Protein AF-A0A6A3AG65-F1 (afdb_monomer)

Secondary structure (DSSP, 8-state):
-HHHHHHHHHHHHHHHHHHHHHHHHHHHHHHHT---HHHHHHHS-TTT-HHHHHHHHHHHHHHHHHHHHHHHHHHH--GGG--HHHHHHHHHHHHHHHHHHHHH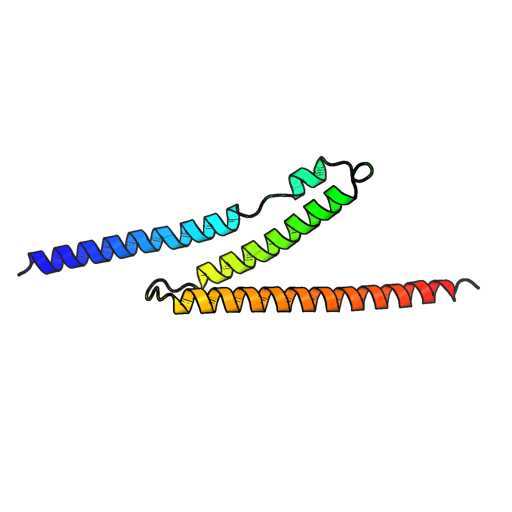HHHHHHHHHHHHHHHHHHHTTS--

Mean predicted aligned error: 12.89 Å

Foldseek 3Di:
DVVVVVVVVVVVVVVVVVVVVVLVVQLVVLVVQQDPLVVVLVPDDCVPCVPVNVVSVVSNVVSVVRSVLSNVLSVVDDPPDPDVVSVVVSVVVSVVCVVVVVVVVVVVVVVVVVVVVVVVVVVVVVPD

InterPro domains:
  IPR006153 Cation/H+ exchanger, transmembrane domain [PF00999] (18-119)
  IPR018422 Cation/H+ exchanger, CPA1 family [PTHR10110] (20-126)

Sequence (128 aa):
MPGYIQISSRFLVFKKISLLSFIPGMSLGAIFSVTDSVCTLQVLNQDETPLLCSAVFGEGVVNDATSILLFNAIQKFDLSHITPSIFMEFTGNFLHFFITSTLLGVGVGLISAYVIKKVYMGRHSTDR

Organism: Hibiscus syriacus (NCBI:txid106335)

pLDDT: mean 73.61, std 10.62, range [43.16, 93.38]

Structure (mmCIF, N/CA/C/O backbone):
data_AF-A0A6A3AG65-F1
#
_entry.id   AF-A0A6A3AG65-F1
#
loop_
_atom_site.group_PDB
_atom_site.id
_atom_site.type_symbol
_atom_site.label_atom_id
_atom_site.label_alt_id
_atom_site.label_comp_id
_atom_site.label_asym_id
_atom_site.label_entity_id
_atom_site.label_seq_id
_atom_site.pdbx_PDB_ins_code
_atom_site.Cartn_x
_atom_site.Cartn_y
_atom_site.Cartn_z
_atom_site.occupancy
_atom_site.B_iso_or_equiv
_atom_site.auth_seq_id
_atom_site.auth_comp_id
_atom_site.auth_asym_id
_atom_site.auth_atom_id
_atom_site.pdbx_PDB_model_num
ATOM 1 N N . MET A 1 1 ? 31.815 -10.549 -40.510 1.00 56.78 1 MET A N 1
ATOM 2 C CA . MET A 1 1 ? 30.463 -10.560 -39.904 1.00 56.78 1 MET A CA 1
ATOM 3 C C . MET A 1 1 ? 30.316 -11.214 -38.504 1.00 56.78 1 MET A C 1
ATOM 5 O O . MET A 1 1 ? 29.204 -11.153 -37.998 1.00 56.78 1 MET A O 1
ATOM 9 N N . PRO A 1 2 ? 31.351 -11.737 -37.795 1.00 60.91 2 PRO A N 1
ATOM 10 C CA . PRO A 1 2 ? 31.157 -12.285 -36.435 1.00 60.91 2 PRO A CA 1
ATOM 11 C C . PRO A 1 2 ? 31.127 -11.228 -35.309 1.00 60.91 2 PRO A C 1
ATOM 13 O O . PRO A 1 2 ? 30.499 -11.443 -34.276 1.00 60.91 2 PRO A O 1
ATOM 16 N N . GLY A 1 3 ? 31.747 -10.056 -35.505 1.00 61.03 3 GLY A N 1
ATOM 17 C CA . GLY A 1 3 ? 31.817 -9.011 -34.470 1.00 61.03 3 GLY A CA 1
ATOM 18 C C . GLY A 1 3 ? 30.464 -8.386 -34.102 1.00 61.03 3 GLY A C 1
ATOM 19 O O . GLY A 1 3 ? 30.226 -8.084 -32.937 1.00 61.03 3 GLY A O 1
ATOM 20 N N . TYR A 1 4 ? 29.549 -8.251 -35.067 1.00 61.72 4 TYR A N 1
ATOM 21 C CA . TYR A 1 4 ? 28.233 -7.631 -34.850 1.00 61.72 4 TYR A CA 1
ATOM 22 C C . TYR A 1 4 ? 27.314 -8.506 -33.983 1.00 61.72 4 TYR A C 1
ATOM 24 O O . TYR A 1 4 ? 26.626 -8.011 -33.092 1.00 61.72 4 TYR A O 1
ATOM 32 N N . ILE A 1 5 ? 27.372 -9.824 -34.195 1.00 64.56 5 ILE A N 1
ATOM 33 C CA . ILE A 1 5 ? 26.617 -10.819 -33.423 1.00 64.56 5 ILE A CA 1
ATOM 34 C C . ILE A 1 5 ? 27.101 -10.817 -31.966 1.00 64.56 5 ILE A C 1
ATOM 36 O O . ILE A 1 5 ? 26.293 -10.809 -31.043 1.00 64.56 5 ILE A O 1
ATOM 40 N N . GLN A 1 6 ? 28.415 -10.717 -31.743 1.00 68.75 6 GLN A N 1
ATOM 41 C CA . GLN A 1 6 ? 28.988 -10.686 -30.396 1.00 68.75 6 GLN A CA 1
ATOM 42 C C . GLN A 1 6 ? 28.627 -9.408 -29.618 1.00 68.75 6 GLN A C 1
ATOM 44 O O . GLN A 1 6 ? 28.347 -9.477 -28.422 1.00 68.75 6 GLN A O 1
ATOM 49 N N . ILE A 1 7 ? 28.588 -8.248 -30.282 1.00 70.56 7 ILE A N 1
ATOM 50 C CA . ILE A 1 7 ? 28.181 -6.972 -29.665 1.00 70.56 7 ILE A CA 1
ATOM 51 C C . ILE A 1 7 ? 26.685 -6.994 -29.315 1.00 70.56 7 ILE A C 1
ATOM 53 O O . ILE A 1 7 ? 26.313 -6.602 -28.209 1.00 70.56 7 ILE A O 1
ATOM 57 N N . SER A 1 8 ? 25.840 -7.518 -30.209 1.00 73.50 8 SER A N 1
ATOM 58 C CA . SER A 1 8 ? 24.395 -7.645 -29.976 1.00 73.50 8 SER A CA 1
ATOM 59 C C . SER A 1 8 ? 24.080 -8.589 -28.805 1.00 73.50 8 SER A C 1
ATOM 61 O O . SER A 1 8 ? 23.289 -8.247 -27.926 1.00 73.50 8 SER A O 1
ATOM 63 N N . SER A 1 9 ? 24.791 -9.718 -28.699 1.00 72.25 9 SER A N 1
ATOM 64 C CA . SER A 1 9 ? 24.675 -10.644 -27.563 1.00 72.25 9 SER A CA 1
ATOM 65 C C . SER A 1 9 ? 25.093 -10.009 -26.234 1.00 72.25 9 SER A C 1
ATOM 67 O O . SER A 1 9 ? 24.409 -10.180 -25.226 1.00 72.25 9 SER A O 1
ATOM 69 N N . ARG A 1 10 ? 26.183 -9.229 -26.211 1.00 75.75 10 ARG A N 1
ATOM 70 C CA . ARG A 1 10 ? 26.626 -8.520 -24.994 1.00 75.75 10 ARG A CA 1
ATOM 71 C C . ARG A 1 10 ? 25.640 -7.435 -24.567 1.00 75.75 10 ARG A C 1
ATOM 73 O O . ARG A 1 10 ? 25.397 -7.280 -23.374 1.00 75.75 10 ARG A O 1
ATOM 80 N N . PHE A 1 11 ? 25.040 -6.730 -25.522 1.00 76.44 11 PHE A N 1
ATOM 81 C CA . PHE A 1 11 ? 24.007 -5.732 -25.251 1.00 76.44 11 PHE A CA 1
ATOM 82 C C . PHE A 1 11 ? 22.725 -6.366 -24.693 1.00 76.44 11 PHE A C 1
ATOM 84 O O . PHE A 1 11 ? 22.152 -5.864 -23.727 1.00 76.44 11 PHE A O 1
ATOM 91 N N . LEU A 1 12 ? 22.308 -7.511 -25.238 1.00 74.06 12 LEU A N 1
ATOM 92 C CA . LEU A 1 12 ? 21.144 -8.255 -24.753 1.00 74.06 12 LEU A CA 1
ATOM 93 C C . LEU A 1 12 ? 21.361 -8.802 -23.335 1.00 74.06 12 LEU A C 1
ATOM 95 O O . LEU A 1 12 ? 20.467 -8.710 -22.496 1.00 74.06 12 LEU A O 1
ATOM 99 N N . VAL A 1 13 ? 22.564 -9.302 -23.040 1.00 78.19 13 VAL A N 1
ATOM 100 C CA . VAL A 1 13 ? 22.952 -9.729 -21.687 1.00 78.19 13 VAL A CA 1
ATOM 101 C C . VAL A 1 13 ? 22.964 -8.543 -20.720 1.00 78.19 13 VAL A C 1
ATOM 103 O O . VAL A 1 13 ? 22.401 -8.653 -19.637 1.00 78.19 13 VAL A O 1
ATOM 106 N N . PHE A 1 14 ? 23.516 -7.392 -21.113 1.00 78.69 14 PHE A N 1
ATOM 107 C CA . PHE A 1 14 ? 23.516 -6.185 -20.279 1.00 78.69 14 PHE A CA 1
ATOM 108 C C . PHE A 1 14 ? 22.096 -5.684 -19.980 1.00 78.69 14 PHE A C 1
ATOM 110 O O . PHE A 1 14 ? 21.767 -5.415 -18.826 1.00 78.69 14 PHE A O 1
ATOM 117 N N . LYS A 1 15 ? 21.221 -5.643 -20.995 1.00 72.94 15 LYS A N 1
ATOM 118 C CA . LYS A 1 15 ? 19.804 -5.293 -20.823 1.00 72.94 15 LYS A CA 1
ATOM 119 C C . LYS A 1 15 ? 19.101 -6.276 -19.885 1.00 72.94 15 LYS A C 1
ATOM 121 O O . LYS A 1 15 ? 18.355 -5.849 -19.012 1.00 72.94 15 LYS A O 1
ATOM 126 N N . LYS A 1 16 ? 19.376 -7.577 -20.016 1.00 71.00 16 LYS A N 1
ATOM 127 C CA . LYS A 1 16 ? 18.804 -8.617 -19.151 1.00 71.00 16 LYS A CA 1
ATOM 128 C C . LYS A 1 16 ? 19.286 -8.497 -17.701 1.00 71.00 16 LYS A C 1
ATOM 130 O O . LYS A 1 16 ? 18.470 -8.631 -16.800 1.00 71.00 16 LYS A O 1
ATOM 135 N N . ILE A 1 17 ? 20.568 -8.204 -17.474 1.00 74.88 17 ILE A N 1
ATOM 136 C CA . ILE A 1 17 ? 21.135 -7.989 -16.130 1.00 74.88 17 ILE A CA 1
ATOM 137 C C . ILE A 1 17 ? 20.544 -6.726 -15.496 1.00 74.88 17 ILE A C 1
ATOM 139 O O . ILE A 1 17 ? 20.084 -6.773 -14.362 1.00 74.88 17 ILE A O 1
ATOM 143 N N . SER A 1 18 ? 20.486 -5.619 -16.240 1.00 69.19 18 SER A N 1
ATOM 144 C CA . SER A 1 18 ? 19.914 -4.358 -15.755 1.00 69.19 18 SER A CA 1
ATOM 145 C C . SER A 1 18 ? 18.440 -4.504 -15.361 1.00 69.19 18 SER A C 1
ATOM 147 O O . SER A 1 18 ? 18.022 -3.998 -14.323 1.00 69.19 18 SER A O 1
ATOM 149 N N . LEU A 1 19 ? 17.669 -5.258 -16.145 1.00 67.81 19 LEU A N 1
ATOM 150 C CA . LEU A 1 19 ? 16.248 -5.510 -15.914 1.00 67.81 19 LEU A CA 1
ATOM 151 C C . LEU A 1 19 ? 16.021 -6.500 -14.753 1.00 67.81 19 LEU A C 1
ATOM 153 O O . LEU A 1 19 ? 15.128 -6.286 -13.933 1.00 67.81 19 LEU A O 1
ATOM 157 N N . LEU A 1 20 ? 16.892 -7.511 -14.611 1.00 69.12 20 LEU A N 1
ATOM 158 C CA . LEU A 1 20 ? 16.908 -8.427 -13.464 1.00 69.12 20 LEU A CA 1
ATOM 159 C C . LEU A 1 20 ? 17.241 -7.703 -12.147 1.00 69.12 20 LEU A C 1
ATOM 161 O O . LEU A 1 20 ? 16.729 -8.092 -11.105 1.00 69.12 20 LEU A O 1
ATOM 165 N N . SER A 1 21 ? 18.054 -6.644 -12.179 1.00 72.62 21 SER A N 1
ATOM 166 C CA . SER A 1 21 ? 18.361 -5.820 -11.000 1.00 72.62 21 SER A CA 1
ATOM 167 C C . SER A 1 21 ? 17.288 -4.770 -10.673 1.00 72.62 21 SER A C 1
ATOM 169 O O . SER A 1 21 ? 17.228 -4.305 -9.537 1.00 72.62 21 SER A O 1
ATOM 171 N N . PHE A 1 22 ? 16.419 -4.411 -11.624 1.00 77.19 22 PHE A N 1
ATOM 172 C CA . PHE A 1 22 ? 15.423 -3.345 -11.453 1.00 77.19 22 PHE A CA 1
ATOM 173 C C . PHE A 1 22 ? 14.149 -3.796 -10.713 1.00 77.19 22 PHE A C 1
ATOM 175 O O . PHE A 1 22 ? 13.701 -3.099 -9.803 1.00 77.19 22 PHE A O 1
ATOM 182 N N . ILE A 1 23 ? 13.595 -4.975 -11.038 1.00 74.06 23 ILE A N 1
ATOM 183 C CA . ILE A 1 23 ? 12.414 -5.536 -10.339 1.00 74.06 23 ILE A CA 1
ATOM 184 C C . ILE A 1 23 ? 12.648 -5.687 -8.827 1.00 74.06 23 ILE A C 1
ATOM 186 O O . ILE A 1 23 ? 11.802 -5.224 -8.055 1.00 74.06 23 ILE A O 1
ATOM 190 N N . PRO A 1 24 ? 13.776 -6.270 -8.366 1.00 77.00 24 PRO A N 1
ATOM 191 C CA . PRO A 1 24 ? 14.057 -6.380 -6.940 1.00 77.00 24 PRO A CA 1
ATOM 192 C C . PRO A 1 24 ? 14.178 -5.008 -6.279 1.00 77.00 24 PRO A C 1
ATOM 194 O O . PRO A 1 24 ? 13.670 -4.833 -5.180 1.00 77.00 24 PRO A O 1
ATOM 197 N N . GLY A 1 25 ? 14.789 -4.026 -6.955 1.00 79.00 25 GLY A N 1
ATOM 198 C CA . GLY A 1 25 ? 14.940 -2.663 -6.438 1.00 79.00 25 GLY A CA 1
ATOM 199 C C . GLY A 1 25 ? 13.603 -1.948 -6.229 1.00 79.00 25 GLY A C 1
ATOM 200 O O . GLY A 1 25 ? 13.381 -1.363 -5.172 1.00 79.00 25 GLY A O 1
ATOM 201 N N . MET A 1 26 ? 12.681 -2.047 -7.190 1.00 77.19 26 MET A N 1
ATOM 202 C CA . MET A 1 26 ? 11.329 -1.494 -7.033 1.00 77.19 26 MET A CA 1
ATOM 203 C C . MET A 1 26 ? 10.522 -2.232 -5.963 1.00 77.19 26 MET A C 1
ATOM 205 O O . MET A 1 26 ? 9.823 -1.597 -5.179 1.00 77.19 26 MET A O 1
ATOM 209 N N . SER A 1 27 ? 10.638 -3.559 -5.903 1.00 77.81 27 SER A N 1
ATOM 210 C CA . SER A 1 27 ? 9.938 -4.378 -4.907 1.00 77.81 27 SER A CA 1
ATOM 211 C C . SER A 1 27 ? 10.424 -4.075 -3.488 1.00 77.81 27 SER A C 1
ATOM 213 O O . SER A 1 27 ? 9.613 -3.897 -2.585 1.00 77.81 27 SER A O 1
ATOM 215 N N . LEU A 1 28 ? 11.742 -3.945 -3.301 1.00 80.75 28 LEU A N 1
ATOM 216 C CA . LEU A 1 28 ? 12.351 -3.488 -2.049 1.00 80.75 28 LEU A CA 1
ATOM 217 C C . LEU A 1 28 ? 11.894 -2.072 -1.698 1.00 80.75 28 LEU A C 1
ATOM 219 O O . LEU A 1 28 ? 11.555 -1.827 -0.549 1.00 80.75 28 LEU A O 1
ATOM 223 N N . GLY A 1 29 ? 11.826 -1.160 -2.671 1.00 78.94 29 GLY A N 1
ATOM 224 C CA . GLY A 1 29 ? 11.296 0.189 -2.463 1.00 78.94 29 GLY A CA 1
ATOM 225 C C . GLY A 1 29 ? 9.838 0.197 -1.996 1.00 78.94 29 GLY A C 1
ATOM 226 O O . GLY A 1 29 ? 9.502 0.940 -1.083 1.00 78.94 29 GLY A O 1
ATOM 227 N N . ALA A 1 30 ? 8.987 -0.666 -2.559 1.00 78.88 30 ALA A N 1
ATOM 228 C CA . ALA A 1 30 ? 7.596 -0.812 -2.128 1.00 78.88 30 ALA A CA 1
ATOM 229 C C . ALA A 1 30 ? 7.478 -1.346 -0.691 1.00 78.88 30 ALA A C 1
ATOM 231 O O . ALA A 1 30 ? 6.648 -0.858 0.070 1.00 78.88 30 ALA A O 1
ATOM 232 N N . ILE A 1 31 ? 8.332 -2.301 -0.309 1.00 78.94 31 ILE A N 1
ATOM 233 C CA . ILE A 1 31 ? 8.388 -2.843 1.057 1.00 78.94 31 ILE A CA 1
ATOM 234 C C . ILE A 1 31 ? 8.911 -1.782 2.041 1.00 78.94 31 ILE A C 1
ATOM 236 O O . ILE A 1 31 ? 8.321 -1.577 3.095 1.00 78.94 31 ILE A O 1
ATOM 240 N N . PHE A 1 32 ? 9.986 -1.069 1.694 1.00 76.88 32 PHE A N 1
ATOM 241 C CA . PHE A 1 32 ? 10.581 -0.030 2.546 1.00 76.88 32 PHE A CA 1
ATOM 242 C C . PHE A 1 32 ? 9.778 1.274 2.603 1.00 76.88 32 PHE A C 1
ATOM 244 O O . PHE A 1 32 ? 10.006 2.082 3.498 1.00 76.88 32 PHE A O 1
ATOM 251 N N . SER A 1 33 ? 8.845 1.494 1.675 1.00 77.62 33 SER A N 1
ATOM 252 C CA . SER A 1 33 ? 7.922 2.633 1.721 1.00 77.62 33 SER A CA 1
ATOM 253 C C . SER A 1 33 ? 6.909 2.528 2.869 1.00 77.62 33 SER A C 1
ATOM 255 O O . SER A 1 33 ? 6.225 3.513 3.157 1.00 77.62 33 SER A O 1
ATOM 257 N N . VAL A 1 34 ? 6.803 1.365 3.522 1.00 75.38 34 VAL A N 1
ATOM 258 C CA . VAL A 1 34 ? 6.013 1.213 4.744 1.00 75.38 34 VAL A CA 1
ATOM 259 C C . VAL A 1 34 ? 6.710 1.952 5.887 1.00 75.38 34 VAL A C 1
ATOM 261 O O . VAL A 1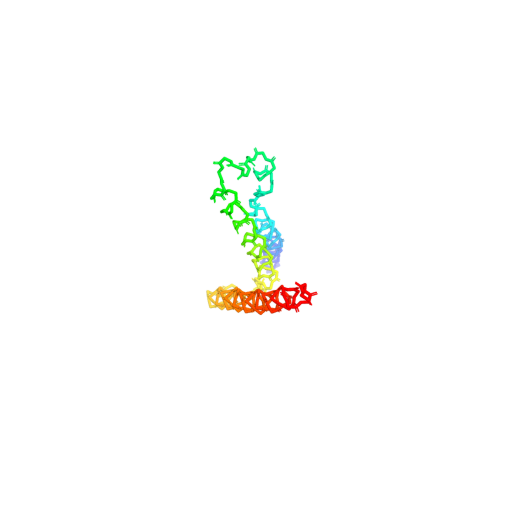 34 ? 7.748 1.521 6.384 1.00 75.38 34 VAL A O 1
ATOM 264 N N . THR A 1 35 ? 6.142 3.080 6.305 1.00 65.69 35 THR A N 1
ATOM 265 C CA . THR A 1 35 ? 6.493 3.780 7.540 1.00 65.69 35 THR A CA 1
ATOM 266 C C . THR A 1 35 ? 5.977 2.977 8.728 1.00 65.69 35 THR A C 1
ATOM 268 O O . THR A 1 35 ? 4.778 2.730 8.849 1.00 65.69 35 THR A O 1
ATOM 271 N N . ASP A 1 36 ? 6.886 2.555 9.610 1.00 61.06 36 ASP A N 1
ATOM 272 C CA . ASP A 1 36 ? 6.527 1.867 10.849 1.00 61.06 36 ASP A CA 1
ATOM 273 C C . ASP A 1 36 ? 5.928 2.866 11.849 1.00 61.06 36 ASP A C 1
ATOM 275 O O . ASP A 1 36 ? 6.626 3.531 12.619 1.00 61.06 36 ASP A O 1
ATOM 279 N N . SER A 1 37 ? 4.603 2.980 11.809 1.00 66.62 37 SER A N 1
ATOM 280 C CA . SER A 1 37 ? 3.816 3.806 12.719 1.00 66.62 37 SER A CA 1
ATOM 281 C C . SER A 1 37 ? 3.596 3.134 14.090 1.00 66.62 37 SER A C 1
ATOM 283 O O . SER A 1 37 ? 3.151 3.783 15.042 1.00 66.62 37 SER A O 1
ATOM 285 N N . VAL A 1 38 ? 3.972 1.851 14.239 1.00 61.00 38 VAL A N 1
ATOM 286 C CA . VAL A 1 38 ? 3.867 1.074 15.489 1.00 61.00 38 VAL A CA 1
ATOM 287 C C . VAL A 1 38 ? 4.908 1.543 16.502 1.00 61.00 38 VAL A C 1
ATOM 289 O O . VAL A 1 38 ? 4.592 1.694 17.683 1.00 61.00 38 VAL A O 1
ATOM 292 N N . CYS A 1 39 ? 6.120 1.862 16.041 1.00 61.72 39 CYS A N 1
ATOM 293 C CA . CYS A 1 39 ? 7.166 2.463 16.874 1.00 61.72 39 CYS A CA 1
ATOM 294 C C . CYS A 1 39 ? 6.718 3.815 17.468 1.00 61.72 39 CYS A C 1
ATOM 296 O O . CYS A 1 39 ? 6.995 4.122 18.627 1.00 61.72 39 CYS A O 1
ATOM 298 N N . THR A 1 40 ? 5.950 4.605 16.711 1.00 59.03 40 THR A N 1
ATOM 299 C CA . THR A 1 40 ? 5.417 5.895 17.177 1.00 59.03 40 THR A CA 1
ATOM 300 C C . THR A 1 40 ? 4.263 5.717 18.167 1.00 59.03 40 THR A C 1
ATOM 302 O O . THR A 1 40 ? 4.179 6.448 19.152 1.00 59.03 40 THR A O 1
ATOM 305 N N . LEU A 1 41 ? 3.405 4.716 17.954 1.00 56.81 41 LEU A N 1
ATOM 306 C CA . LEU A 1 41 ? 2.275 4.394 18.834 1.00 56.81 41 LEU A CA 1
ATOM 307 C C . LEU A 1 41 ? 2.690 3.888 20.221 1.00 56.81 41 LEU A C 1
ATOM 309 O O . LEU A 1 41 ? 1.962 4.115 21.180 1.00 56.81 41 LEU A O 1
ATOM 313 N N . GLN A 1 42 ? 3.844 3.229 20.350 1.00 60.47 42 GLN A N 1
ATOM 314 C CA . GLN A 1 42 ? 4.346 2.735 21.642 1.00 60.47 42 GLN A CA 1
ATOM 315 C C . GLN A 1 42 ? 4.914 3.839 22.547 1.00 60.47 42 GLN A C 1
ATOM 317 O O . GLN A 1 42 ? 5.023 3.645 23.756 1.00 60.47 42 GLN A O 1
ATOM 322 N N . VAL A 1 43 ? 5.285 4.983 21.969 1.00 60.53 43 VAL A N 1
ATOM 323 C CA . VAL A 1 43 ? 5.854 6.135 22.690 1.00 60.53 43 VAL A CA 1
ATOM 324 C C . VAL A 1 43 ? 4.803 7.225 22.932 1.00 60.53 43 VAL A C 1
ATOM 326 O O . VAL A 1 43 ? 4.950 8.032 23.849 1.00 60.53 43 VAL A O 1
ATOM 329 N N . LEU A 1 44 ? 3.734 7.256 22.132 1.00 60.50 44 LEU A N 1
ATOM 330 C CA . LEU A 1 44 ? 2.680 8.257 22.243 1.00 60.50 44 LEU A CA 1
ATOM 331 C C . LEU A 1 44 ? 1.651 7.866 23.313 1.00 60.50 44 LEU A C 1
ATOM 333 O O . LEU A 1 44 ? 1.076 6.782 23.283 1.00 60.50 44 LEU A O 1
ATOM 337 N N . ASN A 1 45 ? 1.385 8.778 24.247 1.00 61.53 45 ASN A N 1
ATOM 338 C CA . ASN A 1 45 ? 0.425 8.548 25.321 1.00 61.53 45 ASN A CA 1
ATOM 339 C C . ASN A 1 45 ? -1.015 8.719 24.792 1.00 61.53 45 ASN A C 1
ATOM 341 O O . ASN A 1 45 ? -1.414 9.821 24.400 1.00 61.53 45 ASN A O 1
ATOM 345 N N . GLN A 1 46 ? -1.787 7.627 24.755 1.00 58.94 46 GLN A N 1
ATOM 346 C CA . GLN A 1 46 ? -3.148 7.583 24.190 1.00 58.94 46 GLN A CA 1
ATOM 347 C C . GLN A 1 46 ? -4.139 8.529 24.885 1.00 58.94 46 GLN A C 1
ATOM 349 O O . GLN A 1 46 ? -5.079 8.998 24.241 1.00 58.94 46 GLN A O 1
ATOM 354 N N . ASP A 1 47 ? -3.894 8.851 26.155 1.00 59.28 47 ASP A N 1
ATOM 355 C CA . ASP A 1 47 ? -4.759 9.711 26.966 1.00 59.28 47 ASP A CA 1
ATOM 356 C C . ASP A 1 47 ? -4.549 11.215 26.712 1.00 59.28 47 ASP A C 1
ATOM 358 O O . ASP A 1 47 ? -5.468 12.005 26.917 1.00 59.28 47 ASP A O 1
ATOM 362 N N . GLU A 1 48 ? -3.376 11.631 26.217 1.00 61.97 48 GLU A N 1
ATOM 363 C CA . GLU A 1 48 ? -3.083 13.051 25.956 1.00 61.97 48 GLU A CA 1
ATOM 364 C C . GLU A 1 48 ? -3.405 13.474 24.512 1.00 61.97 48 GLU A C 1
ATOM 366 O O . GLU A 1 48 ? -3.801 14.617 24.277 1.00 61.97 48 GLU A O 1
ATOM 371 N N . THR A 1 49 ? -3.267 12.574 23.525 1.00 67.56 49 THR A N 1
ATOM 372 C CA . THR A 1 49 ? -3.478 12.896 22.094 1.00 67.56 49 THR A CA 1
ATOM 373 C C . THR A 1 49 ? -4.218 11.792 21.307 1.00 67.56 49 THR A C 1
ATOM 375 O O . THR A 1 49 ? -3.681 11.211 20.357 1.00 67.56 49 THR A O 1
ATOM 378 N N . PRO A 1 50 ? -5.503 11.522 21.615 1.00 69.12 50 PRO A N 1
ATOM 379 C CA . PRO A 1 50 ? -6.266 10.415 21.017 1.00 69.12 50 PRO A CA 1
ATOM 380 C C . PRO A 1 50 ? -6.446 10.529 19.492 1.00 69.12 50 PRO A C 1
ATOM 382 O O . PRO A 1 50 ? -6.535 9.520 18.785 1.00 69.12 50 PRO A O 1
ATOM 385 N N . LEU A 1 51 ? -6.460 11.756 18.962 1.00 72.12 51 LEU A N 1
ATOM 386 C CA . LEU A 1 51 ? -6.562 12.021 17.524 1.00 72.12 51 LEU A CA 1
ATOM 387 C C . LEU A 1 51 ? -5.291 11.613 16.766 1.00 72.12 51 LEU A C 1
ATOM 389 O O . LEU A 1 51 ? -5.396 11.006 15.701 1.00 72.12 51 LEU A O 1
ATOM 393 N N . LEU A 1 52 ? -4.104 11.893 17.320 1.00 69.88 52 LEU A N 1
ATOM 394 C CA . LEU A 1 52 ? -2.836 11.501 16.696 1.00 69.88 52 LEU A CA 1
ATOM 395 C C . LEU A 1 52 ? -2.662 9.984 16.741 1.00 69.88 52 LEU A C 1
ATOM 397 O O . LEU A 1 52 ? -2.315 9.387 15.729 1.00 69.88 52 LEU A O 1
ATOM 401 N N . CYS A 1 53 ? -2.982 9.349 17.870 1.00 72.81 53 CYS A N 1
ATOM 402 C CA . CYS A 1 53 ? -2.944 7.894 17.983 1.00 72.81 53 CYS A CA 1
ATOM 403 C C . CYS A 1 53 ? -3.847 7.208 16.940 1.00 72.81 53 CYS A C 1
ATOM 405 O O . CYS A 1 53 ? -3.436 6.247 16.292 1.00 72.81 53 CYS A O 1
ATOM 407 N N . SER A 1 54 ? -5.064 7.721 16.735 1.00 77.94 54 SER A N 1
ATOM 408 C CA . SER A 1 54 ? -6.000 7.161 15.751 1.00 77.94 54 SER A CA 1
ATOM 409 C C . SER A 1 54 ? -5.533 7.380 14.308 1.00 77.94 54 SER A C 1
ATOM 411 O O . SER A 1 54 ? -5.681 6.493 13.469 1.00 77.94 54 SER A O 1
ATOM 413 N N . ALA A 1 55 ? -4.945 8.543 14.016 1.00 79.56 55 ALA A N 1
ATOM 414 C CA . ALA A 1 55 ? -4.413 8.862 12.695 1.00 79.56 55 ALA A CA 1
ATOM 415 C C . ALA A 1 55 ? -3.181 8.013 12.342 1.00 79.56 55 ALA A C 1
ATOM 417 O O . ALA A 1 55 ? -3.137 7.448 11.256 1.00 79.56 55 ALA A O 1
ATOM 418 N N . VAL A 1 56 ? -2.228 7.862 13.267 1.00 80.56 56 VAL A N 1
ATOM 419 C CA . VAL A 1 56 ? -0.997 7.062 13.103 1.00 80.56 56 VAL A CA 1
ATOM 420 C C . VAL A 1 56 ? -1.318 5.566 12.971 1.00 80.56 56 VAL A C 1
ATOM 422 O O . VAL A 1 56 ? -0.708 4.857 12.167 1.00 80.56 56 VAL A O 1
ATOM 425 N N . PHE A 1 57 ? -2.332 5.080 13.698 1.00 78.31 57 PHE A N 1
ATOM 426 C CA . PHE A 1 57 ? -2.870 3.731 13.503 1.00 78.31 57 PHE A CA 1
ATOM 427 C C . PHE A 1 57 ? -3.484 3.566 12.108 1.00 78.31 57 PHE A C 1
ATOM 429 O O . PHE A 1 57 ? -3.183 2.602 11.405 1.00 78.31 57 PHE A O 1
ATOM 436 N N . GLY A 1 58 ? -4.312 4.525 11.685 1.00 78.81 58 GLY A N 1
ATOM 437 C CA . GLY A 1 58 ? -4.913 4.528 10.353 1.00 78.81 58 GLY A CA 1
ATOM 438 C C . GLY A 1 58 ? -3.871 4.562 9.233 1.00 78.81 58 GLY A C 1
ATOM 439 O O . GLY A 1 58 ? -3.984 3.796 8.280 1.00 78.81 58 GLY A O 1
ATOM 440 N N . GLU A 1 59 ? -2.838 5.395 9.368 1.00 81.69 59 GLU A N 1
ATOM 441 C CA . GLU A 1 59 ? -1.705 5.462 8.440 1.00 81.69 59 GLU A CA 1
ATOM 442 C C . GLU A 1 59 ? -1.024 4.098 8.319 1.00 81.69 59 GLU A C 1
ATOM 444 O O . GLU A 1 59 ? -0.880 3.599 7.207 1.00 81.69 59 GLU A O 1
ATOM 449 N N . GLY A 1 60 ? -0.684 3.459 9.443 1.00 82.12 60 GLY A N 1
ATOM 450 C CA . GLY A 1 60 ? -0.025 2.150 9.449 1.00 82.12 60 GLY A CA 1
ATOM 451 C C . GLY A 1 60 ? -0.840 1.066 8.747 1.00 82.12 60 GLY A C 1
ATOM 452 O O . GLY A 1 60 ? -0.312 0.348 7.902 1.00 82.12 60 GLY A O 1
ATOM 453 N N . VAL A 1 61 ? -2.145 0.986 9.030 1.00 81.19 61 VAL A N 1
ATOM 454 C CA . VAL A 1 61 ? -3.042 -0.003 8.405 1.00 81.19 61 VAL A CA 1
ATOM 455 C C . VAL A 1 61 ? -3.181 0.234 6.898 1.00 81.19 61 VAL A C 1
ATOM 457 O O . VAL A 1 61 ? -3.145 -0.713 6.111 1.00 81.19 61 VAL A O 1
ATOM 460 N N . VAL A 1 62 ? -3.333 1.492 6.473 1.00 80.12 62 VAL A N 1
ATOM 461 C CA . VAL A 1 62 ? -3.425 1.833 5.046 1.00 80.12 62 VAL A CA 1
ATOM 462 C C . VAL A 1 62 ? -2.099 1.560 4.339 1.00 80.12 62 VAL A C 1
ATOM 464 O O . VAL A 1 62 ? -2.105 1.066 3.209 1.00 80.12 62 VAL A O 1
ATOM 467 N N . ASN A 1 63 ? -0.971 1.844 4.987 1.00 83.25 63 ASN A N 1
ATOM 468 C CA . ASN A 1 63 ? 0.352 1.646 4.410 1.00 83.25 63 ASN A CA 1
ATOM 469 C C . ASN A 1 63 ? 0.707 0.153 4.280 1.00 83.25 63 ASN A C 1
ATOM 471 O O . ASN A 1 63 ? 1.224 -0.271 3.244 1.00 83.25 63 ASN A O 1
ATOM 475 N N . ASP A 1 64 ? 0.322 -0.669 5.258 1.00 83.00 64 ASP A N 1
ATOM 476 C CA . ASP A 1 64 ? 0.457 -2.129 5.190 1.00 83.00 64 ASP A CA 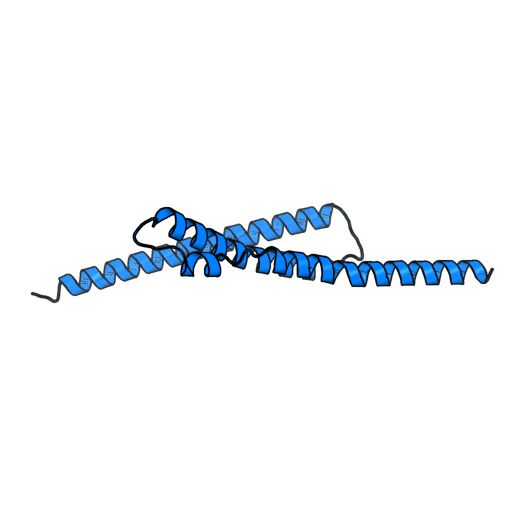1
ATOM 477 C C . ASP A 1 64 ? -0.344 -2.707 4.009 1.00 83.00 64 ASP A C 1
ATOM 479 O O . ASP A 1 64 ? 0.205 -3.375 3.131 1.00 83.00 64 ASP A O 1
ATOM 483 N N . ALA A 1 65 ? -1.620 -2.328 3.872 1.00 80.31 65 ALA A N 1
ATOM 484 C CA . ALA A 1 65 ? -2.448 -2.760 2.744 1.00 80.31 65 ALA A CA 1
ATOM 485 C C . ALA A 1 65 ? -1.909 -2.279 1.379 1.00 80.31 65 ALA A C 1
ATOM 487 O O . ALA A 1 65 ? -1.949 -3.012 0.385 1.00 80.31 65 ALA A O 1
ATOM 488 N N . THR A 1 66 ? -1.394 -1.048 1.325 1.00 80.31 66 THR A N 1
ATOM 489 C CA . THR A 1 66 ? -0.874 -0.422 0.101 1.00 80.31 66 THR A CA 1
ATOM 490 C C . THR A 1 66 ? 0.412 -1.087 -0.369 1.00 80.31 66 THR A C 1
ATOM 492 O O . THR A 1 66 ? 0.550 -1.366 -1.560 1.00 80.31 66 THR A O 1
ATOM 495 N N . SER A 1 67 ? 1.337 -1.386 0.542 1.00 79.50 67 SER A N 1
ATOM 496 C CA . SER A 1 67 ? 2.612 -2.022 0.204 1.00 79.50 67 SER A CA 1
ATOM 497 C C . SER A 1 67 ? 2.437 -3.448 -0.311 1.00 79.50 67 SER A C 1
ATOM 499 O O . SER A 1 67 ? 3.060 -3.809 -1.308 1.00 79.50 67 SER A O 1
ATOM 501 N N . ILE A 1 68 ? 1.522 -4.228 0.276 1.00 81.31 68 ILE A N 1
ATOM 502 C CA . ILE A 1 68 ? 1.166 -5.572 -0.200 1.00 81.31 68 ILE A CA 1
ATOM 503 C C . ILE A 1 68 ? 0.617 -5.496 -1.626 1.00 81.31 68 ILE A C 1
ATOM 505 O O . ILE A 1 68 ? 1.016 -6.272 -2.501 1.00 81.31 68 ILE A O 1
ATOM 509 N N . LEU A 1 69 ? -0.287 -4.549 -1.883 1.00 78.50 69 LEU A N 1
ATOM 510 C CA . LEU A 1 69 ? -0.913 -4.393 -3.190 1.00 78.50 69 LEU A CA 1
ATOM 511 C C . LEU A 1 69 ? 0.093 -3.885 -4.236 1.00 78.50 69 LEU A C 1
ATOM 513 O O . LEU A 1 69 ? 0.122 -4.407 -5.349 1.00 78.50 69 LEU A O 1
ATOM 517 N N . LEU A 1 70 ? 0.967 -2.942 -3.868 1.00 77.31 70 LEU A N 1
ATOM 518 C CA . LEU A 1 70 ? 2.031 -2.406 -4.718 1.00 77.31 70 LEU A CA 1
ATOM 519 C C . LEU A 1 70 ? 3.096 -3.464 -5.035 1.00 77.31 70 LEU A C 1
ATOM 521 O O . LEU A 1 70 ? 3.487 -3.605 -6.191 1.00 77.31 70 LEU A O 1
ATOM 525 N N . PHE A 1 71 ? 3.514 -4.257 -4.047 1.00 80.38 71 PHE A N 1
ATOM 526 C CA . PHE A 1 71 ? 4.440 -5.374 -4.230 1.00 80.38 71 PHE A CA 1
ATOM 527 C C . PHE A 1 71 ? 3.857 -6.436 -5.166 1.00 80.38 71 PHE A C 1
ATOM 529 O O . PHE A 1 71 ? 4.501 -6.836 -6.135 1.00 80.38 71 PHE A O 1
ATOM 536 N N . ASN A 1 72 ? 2.612 -6.858 -4.927 1.00 76.62 72 ASN A N 1
ATOM 537 C CA . ASN A 1 72 ? 1.920 -7.819 -5.786 1.00 76.62 72 ASN A CA 1
ATOM 538 C C . ASN A 1 72 ? 1.789 -7.302 -7.222 1.00 76.62 72 ASN A C 1
ATOM 540 O O . ASN A 1 72 ? 1.899 -8.061 -8.183 1.00 76.62 72 ASN A O 1
ATOM 544 N N . ALA A 1 73 ? 1.568 -6.002 -7.374 1.00 73.94 73 ALA A N 1
ATOM 545 C CA . ALA A 1 73 ? 1.469 -5.386 -8.672 1.00 73.94 73 ALA A CA 1
ATOM 546 C C . ALA A 1 73 ? 2.853 -5.379 -9.365 1.00 73.94 73 ALA A C 1
ATOM 548 O O . ALA A 1 73 ? 2.960 -5.896 -10.477 1.00 73.94 73 ALA A O 1
ATOM 549 N N . ILE A 1 74 ? 3.933 -4.935 -8.703 1.00 75.81 74 ILE A N 1
ATOM 550 C CA . ILE A 1 74 ? 5.312 -4.967 -9.244 1.00 75.81 74 ILE A CA 1
ATOM 551 C C . ILE A 1 74 ? 5.727 -6.387 -9.664 1.00 75.81 74 ILE A C 1
ATOM 553 O O . ILE A 1 74 ? 6.309 -6.557 -10.733 1.00 75.81 74 ILE A O 1
ATOM 557 N N . GLN A 1 75 ? 5.373 -7.411 -8.883 1.00 73.62 75 GLN A N 1
ATOM 558 C CA . GLN A 1 75 ? 5.644 -8.820 -9.205 1.00 73.62 75 GLN A CA 1
ATOM 559 C C . GLN A 1 75 ? 4.917 -9.305 -10.467 1.00 73.62 75 GLN A C 1
ATOM 561 O O . GLN A 1 75 ? 5.405 -10.194 -11.162 1.00 73.62 75 GLN A O 1
ATOM 566 N N . LYS A 1 76 ? 3.749 -8.733 -10.772 1.00 69.50 76 LYS A N 1
ATOM 567 C CA .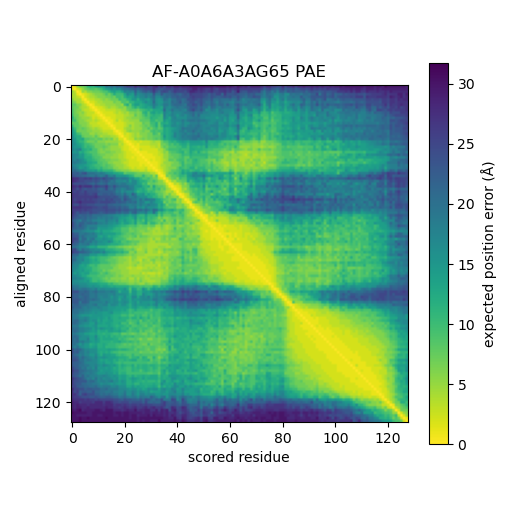 LYS A 1 76 ? 2.966 -9.035 -11.979 1.00 69.50 76 LYS A CA 1
ATOM 568 C C . LYS A 1 76 ? 3.385 -8.200 -13.192 1.00 69.50 76 LYS A C 1
ATOM 570 O O . LYS A 1 76 ? 2.856 -8.419 -14.280 1.00 69.50 76 LYS A O 1
ATOM 575 N N . PHE A 1 77 ? 4.301 -7.247 -13.026 1.00 67.12 77 PHE A N 1
ATOM 576 C CA . PHE A 1 77 ? 4.737 -6.368 -14.103 1.00 67.12 77 PHE A CA 1
ATOM 577 C C . PHE A 1 77 ? 5.732 -7.092 -15.023 1.00 67.12 77 PHE A C 1
ATOM 579 O O . PHE A 1 77 ? 6.910 -7.249 -14.700 1.00 67.12 77 PHE A O 1
ATOM 586 N N . ASP A 1 78 ? 5.261 -7.535 -16.191 1.00 63.50 78 ASP A N 1
ATOM 587 C CA . ASP A 1 78 ? 6.112 -8.154 -17.209 1.00 63.50 78 ASP A CA 1
ATOM 588 C C . ASP A 1 78 ? 6.869 -7.071 -17.998 1.00 63.50 78 ASP A C 1
ATOM 590 O O . ASP A 1 78 ? 6.352 -6.415 -18.905 1.00 63.50 78 ASP A O 1
ATOM 594 N N . LEU A 1 79 ? 8.133 -6.859 -17.627 1.00 59.34 79 LEU A N 1
ATOM 595 C CA . LEU A 1 79 ? 9.027 -5.863 -18.229 1.00 59.34 79 LEU A CA 1
ATOM 596 C C . LEU A 1 79 ? 9.451 -6.190 -19.674 1.00 59.34 79 LEU A C 1
ATOM 598 O O . LEU A 1 79 ? 10.215 -5.423 -20.268 1.00 59.34 79 LEU A O 1
ATOM 602 N N . SER A 1 80 ? 9.001 -7.305 -20.263 1.00 60.81 80 SER A N 1
ATOM 603 C CA . SER A 1 80 ? 9.305 -7.632 -21.661 1.00 60.81 80 SER A CA 1
ATOM 604 C C . SER A 1 80 ? 8.674 -6.644 -22.654 1.00 60.81 80 SER A C 1
ATOM 606 O O . SER A 1 80 ? 9.256 -6.406 -23.714 1.00 60.81 80 SER A O 1
ATOM 608 N N . HIS A 1 81 ? 7.557 -6.004 -22.288 1.00 57.50 81 HIS A N 1
ATOM 609 C CA . HIS A 1 81 ? 6.851 -5.013 -23.105 1.00 57.50 81 HIS A CA 1
ATOM 610 C C . HIS A 1 81 ? 6.400 -3.821 -22.251 1.00 57.50 81 HIS A C 1
ATOM 612 O O . HIS A 1 81 ? 5.235 -3.718 -21.886 1.00 57.50 81 HIS A O 1
ATOM 618 N N . ILE A 1 82 ? 7.299 -2.882 -21.940 1.00 58.84 82 ILE A N 1
ATOM 619 C CA . ILE A 1 82 ? 6.922 -1.643 -21.237 1.00 58.84 82 ILE A CA 1
ATOM 620 C C . ILE A 1 82 ? 6.141 -0.741 -22.201 1.00 58.84 82 ILE A C 1
ATOM 622 O O . ILE A 1 82 ? 6.710 0.094 -22.902 1.00 58.84 82 ILE A O 1
ATOM 626 N N . THR A 1 83 ? 4.826 -0.933 -22.252 1.00 65.62 83 THR A N 1
ATOM 627 C CA . THR A 1 83 ? 3.893 -0.043 -22.951 1.00 65.62 83 THR A CA 1
ATOM 628 C C . THR A 1 83 ? 3.162 0.798 -21.904 1.00 65.62 83 THR A C 1
ATOM 630 O O . THR A 1 83 ? 2.688 0.229 -20.918 1.00 65.62 83 THR A O 1
ATOM 633 N N . PRO A 1 84 ? 2.999 2.121 -22.089 1.00 66.62 84 PRO A N 1
ATOM 634 C CA . PRO A 1 84 ? 2.280 2.979 -21.135 1.00 66.62 84 PRO A CA 1
ATOM 635 C C . PRO A 1 84 ? 0.842 2.508 -20.844 1.00 66.62 84 PRO A C 1
ATOM 637 O O . PRO A 1 84 ? 0.322 2.755 -19.760 1.00 66.62 84 PRO A O 1
ATOM 640 N N . SER A 1 85 ? 0.231 1.755 -21.765 1.00 70.12 85 SER A N 1
ATOM 641 C CA . SER A 1 85 ? -1.067 1.097 -21.565 1.00 70.12 85 SER A CA 1
ATOM 642 C C . SER A 1 85 ? -1.080 0.120 -20.382 1.00 70.12 85 SER A C 1
ATOM 644 O O . SER A 1 85 ? -2.053 0.084 -19.638 1.00 70.12 85 SER A O 1
ATOM 646 N N . ILE A 1 86 ? -0.000 -0.640 -20.173 1.00 71.19 86 ILE A N 1
ATOM 647 C CA . ILE A 1 86 ? 0.091 -1.653 -19.107 1.00 71.19 86 ILE A CA 1
ATOM 648 C C . ILE A 1 86 ? 0.227 -0.977 -17.742 1.00 71.19 86 ILE A C 1
ATOM 650 O O . ILE A 1 86 ? -0.352 -1.433 -16.762 1.00 71.19 86 ILE A O 1
ATOM 654 N N . PHE A 1 87 ? 0.943 0.151 -17.678 1.00 71.25 87 PHE A N 1
ATOM 655 C CA . PHE A 1 87 ? 1.014 0.964 -16.465 1.00 71.25 87 PHE A CA 1
ATOM 656 C C . PHE A 1 87 ? -0.367 1.517 -16.080 1.00 71.25 87 PHE A C 1
ATOM 658 O O . PHE A 1 87 ? -0.754 1.459 -14.918 1.00 71.25 87 PHE A O 1
ATOM 665 N N . MET A 1 88 ? -1.147 1.989 -17.056 1.00 76.50 88 MET A N 1
ATOM 666 C CA . MET A 1 88 ? -2.492 2.508 -16.803 1.00 76.50 88 MET A CA 1
ATOM 667 C C . MET A 1 88 ? -3.478 1.410 -16.375 1.00 76.50 88 MET A C 1
ATOM 669 O O . MET A 1 88 ? -4.257 1.614 -15.444 1.00 76.50 88 MET A O 1
ATOM 673 N N . GLU A 1 89 ? -3.411 0.231 -16.997 1.00 76.38 89 GLU A N 1
ATOM 674 C CA . GLU A 1 89 ? -4.202 -0.943 -16.605 1.00 76.38 89 GLU A CA 1
ATOM 675 C C . GLU A 1 89 ? -3.847 -1.423 -15.191 1.00 76.38 89 GLU A C 1
ATOM 677 O O . GLU A 1 89 ? -4.726 -1.714 -14.381 1.00 76.38 89 GLU A O 1
ATOM 682 N N . PHE A 1 90 ? -2.559 -1.427 -14.854 1.00 73.50 90 PHE A N 1
ATOM 683 C CA . PHE A 1 90 ? -2.061 -1.743 -13.521 1.00 73.50 90 PHE A CA 1
ATOM 684 C C . PHE A 1 90 ? -2.584 -0.772 -12.465 1.00 73.50 90 PHE A C 1
ATOM 686 O O . PHE A 1 90 ? -3.097 -1.208 -11.434 1.00 73.50 90 PHE A O 1
ATOM 693 N N . THR A 1 91 ? -2.484 0.538 -12.712 1.00 76.69 91 THR A N 1
ATOM 694 C CA . THR A 1 91 ? -2.998 1.559 -11.791 1.00 76.69 91 THR A CA 1
ATOM 695 C C . THR A 1 91 ? -4.510 1.422 -11.625 1.00 76.69 91 THR A C 1
ATOM 697 O O . THR A 1 91 ? -5.010 1.518 -10.505 1.00 76.69 91 THR A O 1
ATOM 700 N N . GLY A 1 92 ? -5.234 1.132 -12.711 1.00 81.00 92 GLY A N 1
ATOM 701 C CA . GLY A 1 92 ? -6.672 0.864 -12.678 1.00 81.00 92 GLY A CA 1
ATOM 702 C C . GLY A 1 92 ? -7.027 -0.358 -11.830 1.00 81.00 92 GLY A C 1
ATOM 703 O O . GLY A 1 92 ? -7.875 -0.265 -10.943 1.00 81.00 92 GLY A O 1
ATOM 704 N N . ASN A 1 93 ? -6.340 -1.484 -12.036 1.00 77.00 93 ASN A N 1
ATOM 705 C CA . ASN A 1 93 ? -6.544 -2.697 -11.243 1.00 77.00 93 ASN A CA 1
ATOM 706 C C . ASN A 1 93 ? -6.200 -2.482 -9.766 1.00 7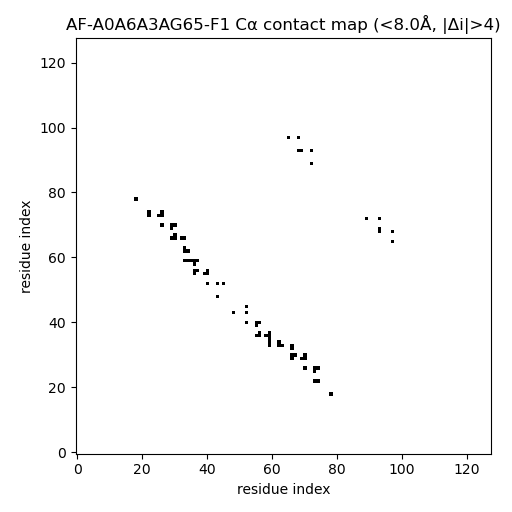7.00 93 ASN A C 1
ATOM 708 O O . ASN A 1 93 ? -6.948 -2.932 -8.900 1.00 77.00 93 ASN A O 1
ATOM 712 N N . PHE A 1 94 ? -5.112 -1.769 -9.467 1.00 76.50 94 P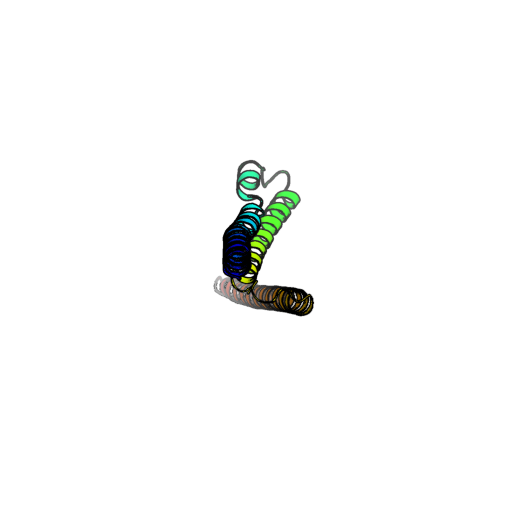HE A N 1
ATOM 713 C CA . PHE A 1 94 ? -4.747 -1.402 -8.100 1.00 76.50 94 PHE A CA 1
ATOM 714 C C . PHE A 1 94 ? -5.877 -0.613 -7.424 1.00 76.50 94 PHE A C 1
ATOM 716 O O . PHE A 1 94 ? -6.345 -1.009 -6.358 1.00 76.50 94 PHE A O 1
ATOM 723 N N . LEU A 1 95 ? -6.379 0.449 -8.068 1.00 82.38 95 LEU A N 1
ATOM 724 C CA . LEU A 1 95 ? -7.486 1.249 -7.533 1.00 82.38 95 LEU A CA 1
ATOM 725 C C . LEU A 1 95 ? -8.751 0.406 -7.335 1.00 82.38 95 LEU A C 1
ATOM 727 O O . LEU A 1 95 ? -9.420 0.531 -6.313 1.00 82.38 95 LEU A O 1
ATOM 731 N N . HIS A 1 96 ? -9.064 -0.478 -8.284 1.00 82.69 96 HIS A N 1
ATOM 732 C CA . HIS A 1 96 ? -10.226 -1.356 -8.200 1.00 82.69 96 HIS A CA 1
ATOM 733 C C . HIS A 1 96 ? -10.143 -2.312 -6.999 1.00 82.69 96 HIS A C 1
ATOM 735 O O . HIS A 1 96 ? -11.098 -2.415 -6.224 1.00 82.69 96 HIS A O 1
ATOM 741 N N . PHE A 1 97 ? -9.004 -2.986 -6.807 1.00 81.56 97 PHE A N 1
ATOM 742 C CA . PHE A 1 97 ? -8.789 -3.867 -5.654 1.00 81.56 97 PHE A CA 1
ATOM 743 C C . PHE A 1 97 ? -8.778 -3.101 -4.333 1.00 81.56 97 PHE A C 1
ATOM 745 O O . PHE A 1 97 ? -9.362 -3.583 -3.362 1.00 81.56 97 PHE A O 1
ATOM 752 N N . PHE A 1 98 ? -8.170 -1.915 -4.302 1.00 79.56 98 PHE A N 1
ATOM 753 C CA . PHE A 1 98 ? -8.161 -1.042 -3.133 1.00 79.56 98 PHE A CA 1
ATOM 754 C C . PHE A 1 98 ? -9.588 -0.660 -2.721 1.00 79.56 98 PHE A C 1
ATOM 756 O O . PHE A 1 98 ? -10.020 -1.000 -1.622 1.00 79.56 98 PHE A O 1
ATOM 763 N N . ILE A 1 99 ? -10.366 -0.065 -3.633 1.00 85.38 99 ILE A N 1
ATOM 764 C CA . ILE A 1 99 ? -11.739 0.388 -3.363 1.00 85.38 99 ILE A CA 1
ATOM 765 C C . ILE A 1 99 ? -12.634 -0.788 -2.964 1.00 85.38 99 ILE A C 1
ATOM 767 O O . ILE A 1 99 ? -13.352 -0.705 -1.968 1.00 85.38 99 ILE A O 1
ATOM 771 N N . THR A 1 100 ? -12.580 -1.899 -3.706 1.00 86.62 100 THR A N 1
ATOM 772 C CA . THR A 1 100 ? -13.408 -3.080 -3.417 1.00 86.62 100 THR A CA 1
ATOM 773 C C . THR A 1 100 ? -13.084 -3.657 -2.040 1.00 86.62 100 THR A C 1
ATOM 775 O O . THR A 1 100 ? -13.998 -3.972 -1.279 1.00 86.62 100 THR A O 1
ATOM 778 N N . SER A 1 101 ? -11.801 -3.748 -1.678 1.00 81.00 101 SER A N 1
ATOM 779 C CA . SER A 1 101 ? -11.383 -4.268 -0.369 1.00 81.00 101 SER A CA 1
ATOM 780 C C . SER A 1 101 ? -11.785 -3.330 0.769 1.00 81.00 101 SER A C 1
ATOM 782 O O . SER A 1 101 ? -12.272 -3.799 1.796 1.00 81.00 101 SER A O 1
ATOM 784 N N . THR A 1 102 ? -11.669 -2.011 0.581 1.00 84.88 102 THR A N 1
ATOM 785 C CA . THR A 1 102 ? -12.150 -1.019 1.553 1.00 84.88 102 THR A CA 1
ATOM 786 C C . THR A 1 102 ? -13.661 -1.121 1.750 1.00 84.88 102 THR A C 1
ATOM 788 O O . THR A 1 102 ? -14.123 -1.164 2.888 1.00 84.88 102 THR A O 1
ATOM 791 N N . LEU A 1 103 ? -14.441 -1.211 0.668 1.00 89.69 103 LEU A N 1
ATOM 792 C CA . LEU A 1 103 ? -15.900 -1.337 0.743 1.00 89.69 103 LEU A CA 1
ATOM 793 C C . LEU A 1 103 ? -16.329 -2.631 1.441 1.00 89.69 103 LEU A C 1
ATOM 795 O O . LEU A 1 103 ? -17.219 -2.597 2.291 1.00 89.69 103 LEU A O 1
ATOM 799 N N . LEU A 1 104 ? -15.679 -3.756 1.131 1.00 89.75 104 LEU A N 1
ATOM 800 C CA . LEU A 1 104 ? -15.915 -5.024 1.822 1.00 89.75 104 LEU A CA 1
ATOM 801 C C . LEU A 1 104 ? -15.566 -4.923 3.311 1.00 89.75 104 LEU A C 1
ATOM 803 O O . LEU A 1 104 ? -16.363 -5.347 4.146 1.00 89.75 104 LEU A O 1
ATOM 807 N N . GLY A 1 105 ? -14.429 -4.313 3.654 1.00 87.81 105 GLY A N 1
ATOM 808 C CA . GLY A 1 105 ? -14.023 -4.081 5.041 1.00 87.81 105 GLY A CA 1
ATOM 809 C C . GLY A 1 105 ? -15.035 -3.233 5.815 1.00 87.81 105 GLY A C 1
ATOM 810 O O . GLY A 1 105 ? -15.444 -3.612 6.912 1.00 87.81 105 GLY A O 1
ATOM 811 N N . VAL A 1 106 ? -15.511 -2.134 5.222 1.00 89.75 106 VAL A N 1
ATOM 812 C CA . VAL A 1 106 ? -16.562 -1.283 5.807 1.00 89.75 106 VAL A CA 1
ATOM 813 C C . VAL A 1 106 ? -17.865 -2.063 5.977 1.00 89.75 106 VAL A C 1
ATOM 815 O O . VAL A 1 106 ? -18.476 -2.003 7.043 1.00 89.75 106 VAL A O 1
ATOM 818 N N . GLY A 1 107 ? -18.279 -2.830 4.967 1.00 93.06 107 GLY A N 1
ATOM 819 C CA . GLY A 1 107 ? -19.487 -3.652 5.027 1.00 93.06 107 GLY A CA 1
ATOM 820 C C . GLY A 1 107 ? -19.435 -4.676 6.160 1.00 93.06 107 GLY A C 1
ATOM 821 O O . GLY A 1 107 ? -20.344 -4.731 6.989 1.00 93.06 107 GLY A O 1
ATOM 822 N N . VAL A 1 108 ? -18.347 -5.443 6.253 1.00 93.38 108 VAL A N 1
ATOM 823 C CA . VAL A 1 108 ? -18.136 -6.427 7.327 1.00 93.38 108 VAL A CA 1
ATOM 824 C C . VAL A 1 108 ? -18.053 -5.743 8.695 1.00 93.38 108 VAL A C 1
ATOM 826 O O . VAL A 1 108 ? -18.650 -6.229 9.656 1.00 93.38 108 VAL A O 1
ATOM 829 N N . GLY A 1 109 ? -17.384 -4.591 8.791 1.00 90.62 109 GLY A N 1
ATOM 830 C CA . GLY A 1 109 ? -17.300 -3.798 10.019 1.00 90.62 109 GLY A CA 1
ATOM 831 C C . GLY A 1 109 ? -18.667 -3.313 10.509 1.00 90.62 109 GLY A C 1
ATOM 832 O O . GLY A 1 109 ? -18.990 -3.463 11.688 1.00 90.62 109 GLY A O 1
ATOM 833 N N . LEU A 1 110 ? -19.511 -2.807 9.605 1.00 91.31 110 LEU A N 1
ATOM 834 C CA . LEU A 1 110 ? -20.881 -2.387 9.918 1.00 91.31 110 LEU A CA 1
ATOM 835 C C . LEU A 1 110 ? -21.757 -3.566 10.354 1.00 91.31 110 LEU A C 1
ATOM 837 O O . LEU A 1 110 ? -22.505 -3.444 11.326 1.00 91.31 110 LEU A O 1
ATOM 841 N N . ILE A 1 111 ? -21.647 -4.713 9.677 1.00 93.31 111 ILE A N 1
ATOM 842 C CA . ILE A 1 111 ? -22.361 -5.938 10.061 1.00 93.31 111 ILE A CA 1
ATOM 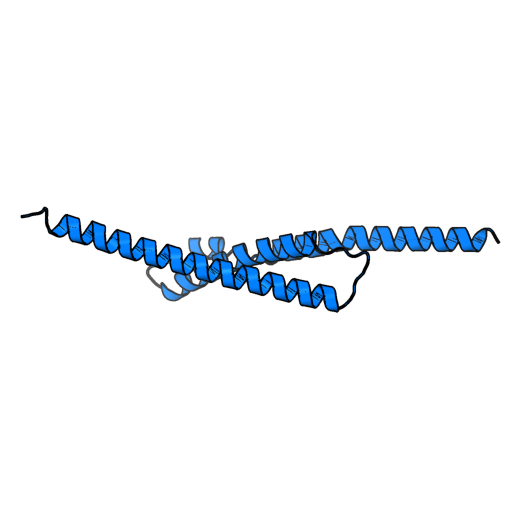843 C C . ILE A 1 111 ? -21.927 -6.381 11.462 1.00 93.31 111 ILE A C 1
ATOM 845 O O . ILE A 1 111 ? -22.778 -6.654 12.308 1.00 93.31 111 ILE A O 1
ATOM 849 N N . SER A 1 112 ? -20.622 -6.393 11.741 1.00 89.25 112 SER A N 1
ATOM 850 C CA . SER A 1 112 ? -20.079 -6.732 13.061 1.00 89.25 112 SER A CA 1
ATOM 851 C C . SER A 1 112 ? -20.606 -5.790 14.150 1.00 89.25 112 SER A C 1
ATOM 853 O O . SER A 1 112 ? -21.146 -6.245 15.161 1.00 89.25 112 SER A O 1
ATOM 855 N N . ALA A 1 113 ? -20.568 -4.474 13.913 1.00 90.56 113 ALA A N 1
ATOM 856 C CA . ALA A 1 113 ? -21.106 -3.479 14.838 1.00 90.56 113 ALA A CA 1
ATOM 857 C C . ALA A 1 113 ? -22.612 -3.675 15.094 1.00 90.56 113 ALA A C 1
ATOM 859 O O . ALA A 1 113 ? -23.077 -3.571 16.233 1.00 90.56 113 ALA A O 1
ATOM 860 N N . TYR A 1 114 ? -23.380 -4.008 14.052 1.00 90.25 114 TYR A N 1
ATOM 861 C CA . TYR A 1 114 ? -24.804 -4.306 14.174 1.00 90.25 114 TYR A CA 1
ATOM 862 C C . TYR A 1 114 ? -25.062 -5.554 15.031 1.00 90.25 114 TYR A C 1
ATOM 864 O O . TYR A 1 114 ? -25.913 -5.518 15.925 1.00 90.25 114 TYR A O 1
ATOM 872 N N . VAL A 1 115 ? -24.307 -6.635 14.810 1.00 90.06 115 VAL A N 1
ATOM 873 C CA . VAL A 1 115 ? -24.404 -7.876 15.598 1.00 90.06 115 VAL A CA 1
ATOM 874 C C . VAL A 1 115 ? -24.079 -7.610 17.066 1.00 90.06 115 VAL A C 1
ATOM 876 O O . VAL A 1 115 ? -24.864 -7.987 17.937 1.00 90.06 115 VAL A O 1
ATOM 879 N N . ILE A 1 116 ? -22.986 -6.898 17.355 1.00 89.12 116 ILE A N 1
ATOM 880 C CA . ILE A 1 116 ? -22.587 -6.546 18.725 1.00 89.12 116 ILE A CA 1
ATOM 881 C C . ILE A 1 116 ? -23.689 -5.734 19.412 1.00 89.12 116 ILE A C 1
ATOM 883 O O . ILE A 1 116 ? -24.069 -6.056 20.538 1.00 89.12 116 ILE A O 1
ATOM 887 N N . LYS A 1 117 ? -24.274 -4.741 18.727 1.00 84.00 117 LYS A N 1
ATOM 888 C CA . LYS A 1 117 ? -25.393 -3.948 19.260 1.00 84.00 117 LYS A CA 1
ATOM 889 C C . LYS A 1 117 ? -26.606 -4.822 19.590 1.00 84.00 117 LYS A C 1
ATOM 891 O O . LYS A 1 117 ? -27.215 -4.649 20.643 1.00 84.00 117 LYS A O 1
ATOM 896 N N . LYS A 1 118 ? -26.949 -5.780 18.724 1.00 82.62 118 LYS A N 1
ATOM 897 C CA . LYS A 1 118 ? -28.050 -6.737 18.941 1.00 82.62 118 LYS A CA 1
ATOM 898 C C . LYS A 1 118 ? -27.794 -7.653 20.143 1.00 82.62 118 LYS A C 1
ATOM 900 O O . LYS A 1 118 ? -28.707 -7.868 20.936 1.00 82.62 118 LYS A O 1
ATOM 905 N N . VAL A 1 119 ? -26.568 -8.153 20.299 1.00 82.00 119 VAL A N 1
ATOM 906 C CA . VAL A 1 119 ? -26.174 -9.051 21.399 1.00 82.00 119 VAL A CA 1
ATOM 907 C C . VAL A 1 119 ? -26.100 -8.307 22.741 1.00 82.00 119 VAL A C 1
ATOM 909 O O . VAL A 1 119 ? -26.633 -8.797 23.736 1.00 82.00 119 VAL A O 1
ATOM 912 N N . TYR A 1 120 ? -25.522 -7.101 22.782 1.00 68.38 120 TYR A N 1
ATOM 913 C CA . TYR A 1 120 ? -25.473 -6.275 23.999 1.00 68.38 120 TYR A CA 1
ATOM 914 C C . TYR A 1 120 ? -26.864 -5.829 24.463 1.00 68.38 120 TYR A C 1
ATOM 916 O O . TYR A 1 120 ? -27.149 -5.856 25.660 1.00 68.38 120 TYR A O 1
ATOM 924 N N . MET A 1 121 ? -27.760 -5.484 23.531 1.00 59.41 121 MET A N 1
ATOM 925 C CA . MET A 1 121 ? -29.144 -5.131 23.867 1.00 59.41 121 MET A CA 1
ATOM 926 C C . MET A 1 121 ? -29.940 -6.339 24.396 1.00 59.41 121 MET A C 1
ATOM 928 O O . MET A 1 121 ? -30.796 -6.178 25.262 1.00 59.41 121 MET A O 1
ATOM 932 N N . GLY A 1 122 ? -29.624 -7.556 23.932 1.00 59.00 122 GLY A N 1
ATOM 933 C CA . GLY A 1 122 ? -30.199 -8.802 24.453 1.00 59.00 122 GLY A CA 1
ATOM 934 C C . GLY A 1 122 ? -29.804 -9.093 25.905 1.00 59.00 122 GLY A C 1
ATOM 935 O O . GLY A 1 122 ? -30.645 -9.514 26.698 1.00 59.00 122 GLY A O 1
ATOM 936 N N . ARG A 1 123 ? -28.560 -8.780 26.299 1.00 54.78 123 ARG A N 1
ATOM 937 C CA . ARG A 1 123 ? -28.107 -8.922 27.697 1.00 54.78 123 ARG A CA 1
ATOM 938 C C . ARG A 1 123 ? -28.821 -7.968 28.660 1.00 54.78 123 ARG A C 1
ATOM 940 O O . ARG A 1 123 ? -29.072 -8.358 29.790 1.00 54.78 123 ARG A O 1
ATOM 947 N N . HIS A 1 124 ? -29.237 -6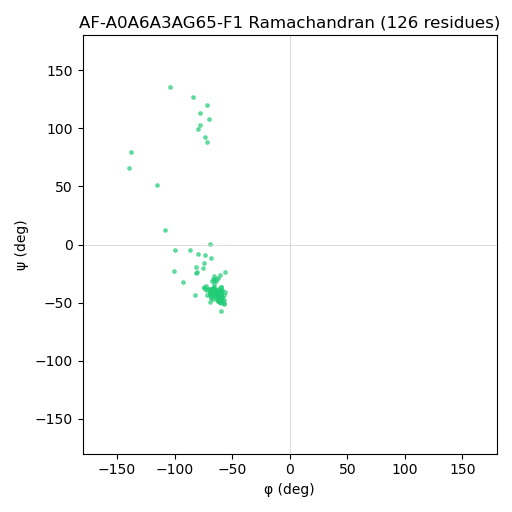.782 28.211 1.00 53.09 124 HIS A N 1
ATOM 948 C CA . HIS A 1 124 ? -30.037 -5.848 29.023 1.00 53.09 124 HIS A CA 1
ATOM 949 C C . HIS A 1 124 ? -31.508 -6.275 29.225 1.00 53.09 124 HIS A C 1
ATOM 951 O O . HIS A 1 124 ? -32.217 -5.655 30.013 1.00 53.09 124 HIS A O 1
ATOM 957 N N . SER A 1 125 ? -31.989 -7.311 28.523 1.00 50.53 125 SER A N 1
ATOM 958 C CA . SER A 1 125 ? -33.331 -7.888 28.740 1.00 50.53 125 SER A CA 1
ATOM 959 C C . SER A 1 125 ? -33.329 -9.156 29.599 1.00 50.53 125 SER A C 1
ATOM 961 O O . SER A 1 125 ? -34.403 -9.648 29.916 1.00 50.53 125 SER A O 1
ATOM 963 N N . THR A 1 126 ? -32.158 -9.681 29.981 1.00 54.03 126 THR A N 1
ATOM 964 C CA . THR A 1 126 ? -32.033 -10.884 30.840 1.00 54.03 126 THR A CA 1
ATOM 965 C C . THR A 1 126 ? -31.546 -10.536 32.257 1.00 54.03 126 THR A C 1
ATOM 967 O O . THR A 1 126 ? -31.172 -11.41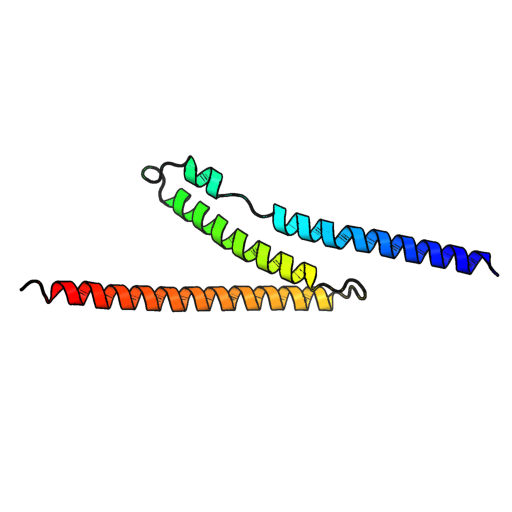7 33.017 1.00 54.03 126 THR A O 1
ATOM 970 N N . ASP A 1 127 ? -31.541 -9.248 32.613 1.00 49.16 127 ASP A N 1
ATOM 971 C CA . ASP A 1 127 ? -31.281 -8.752 33.975 1.00 49.16 127 ASP A CA 1
ATOM 972 C C . ASP A 1 127 ? -32.553 -8.070 34.522 1.00 49.16 127 ASP A C 1
ATOM 974 O O . ASP A 1 127 ? -32.578 -6.892 34.882 1.00 49.16 127 ASP A O 1
ATOM 978 N N . ARG A 1 128 ? -33.670 -8.801 34.434 1.00 43.16 128 ARG A N 1
ATOM 979 C CA . ARG A 1 128 ? -34.927 -8.554 35.149 1.00 43.16 128 ARG A CA 1
ATOM 980 C C . ARG A 1 128 ? -35.550 -9.885 35.528 1.00 43.16 128 ARG A C 1
ATOM 982 O O . ARG A 1 128 ? -35.588 -10.766 34.640 1.00 43.16 128 ARG A O 1
#

Solvent-accessible surface area (backbone atoms only — not comparable to full-atom values): 7222 Å² total; per-residue (Å²): 126,68,69,62,56,54,52,52,52,53,51,52,51,49,53,50,52,55,53,64,56,43,58,57,52,53,40,50,49,32,58,66,65,45,66,74,34,63,71,54,54,76,74,50,59,62,90,82,41,54,69,58,49,51,48,40,51,49,50,31,56,54,36,53,58,47,28,55,53,47,33,55,48,57,74,67,57,65,77,90,65,87,45,76,67,57,57,53,51,48,54,50,51,50,51,51,54,51,53,52,50,51,52,50,50,52,51,53,51,52,51,51,53,50,51,50,53,54,54,55,56,52,56,69,68,70,76,116

Radius of gyration: 24.48 Å; Cα contacts (8 Å, |Δi|>4): 40; chains: 1; bounding box: 67×25×75 Å